Protein AF-A0A3S5AJV6-F1 (afdb_monomer_lite)

InterPro domains:
  IPR003226 MYG1 exonuclease [PF03690] (2-46)
  IPR003226 MYG1 exonuclease [PTHR11215] (2-49)

Foldseek 3Di:
DVQAQHAQPRNCVVVVNHQWGHAHNVRQDTDGPDDVVNVVSNVVSVVVVVVVPPDD

Secondary structure (DSSP, 8-state):
-TTTT-BHHHHHHHHS-TTEEEE-TTS--EEESSHHHHHHHHHHHHHHHHTTSS--

Sequence (56 aa):
MAWRGLRDAELSAVTGLPGSVFVHSNGFIAIHAGREETLQMIIKTLSQQISSTTQE

Organism: NCBI:txid117903

Radius of gyration: 11.23 Å; chains: 1; bounding box: 21×18×34 Å

pLDDT: mean 73.62, std 10.86, range [40.31, 85.44]

Structure (mmCIF, N/CA/C/O backbone):
data_AF-A0A3S5AJV6-F1
#
_entry.id   AF-A0A3S5AJV6-F1
#
loop_
_atom_site.group_PDB
_atom_site.id
_atom_site.type_symbol
_atom_site.label_atom_id
_atom_site.label_alt_id
_atom_site.label_comp_id
_atom_site.label_asym_id
_atom_site.label_entity_id
_atom_site.label_seq_id
_atom_site.pdbx_PDB_ins_code
_atom_site.Cartn_x
_atom_site.Cartn_y
_atom_site.Cartn_z
_atom_site.occupancy
_atom_site.B_iso_or_equiv
_atom_site.auth_seq_id
_atom_site.auth_comp_id
_atom_site.auth_asym_id
_atom_site.auth_atom_id
_atom_site.pdbx_PDB_model_num
ATOM 1 N N . MET A 1 1 ? -8.773 1.838 7.074 1.00 64.56 1 MET A N 1
ATOM 2 C CA . MET A 1 1 ? -8.341 2.309 5.737 1.00 64.56 1 MET A CA 1
ATOM 3 C C . MET A 1 1 ? -8.781 1.300 4.697 1.00 64.56 1 MET A C 1
ATOM 5 O O . MET A 1 1 ? -8.602 0.112 4.939 1.00 64.56 1 MET A O 1
ATOM 9 N N . ALA A 1 2 ? -9.302 1.780 3.566 1.00 72.06 2 ALA A N 1
ATOM 10 C CA . ALA A 1 2 ? -9.826 0.958 2.472 1.00 72.06 2 ALA A CA 1
ATOM 11 C C . ALA A 1 2 ? -8.784 0.031 1.813 1.00 72.06 2 ALA A C 1
ATOM 13 O O . ALA A 1 2 ? -9.164 -0.922 1.152 1.00 72.06 2 ALA A O 1
ATOM 14 N N . TRP A 1 3 ? -7.485 0.281 2.017 1.00 75.31 3 TRP A N 1
ATOM 15 C CA . TRP A 1 3 ? -6.398 -0.469 1.381 1.00 75.31 3 TRP A CA 1
ATOM 16 C C . TRP A 1 3 ? -5.658 -1.476 2.278 1.00 75.31 3 TRP A C 1
ATOM 18 O O . TRP A 1 3 ? -4.676 -2.082 1.855 1.00 75.31 3 TRP A O 1
ATOM 28 N N . ARG A 1 4 ? -6.056 -1.630 3.547 1.00 78.25 4 ARG A N 1
ATOM 29 C CA . ARG A 1 4 ? -5.370 -2.546 4.479 1.00 78.25 4 ARG A CA 1
ATOM 30 C C . ARG A 1 4 ? -5.606 -3.994 4.059 1.00 78.25 4 ARG A C 1
ATOM 32 O O . ARG A 1 4 ? -6.748 -4.384 3.858 1.00 78.25 4 ARG A O 1
ATOM 39 N N . GLY A 1 5 ? -4.536 -4.782 3.969 1.00 77.19 5 GLY A N 1
ATOM 40 C CA . GLY A 1 5 ? -4.605 -6.171 3.514 1.00 77.19 5 GLY A CA 1
ATOM 41 C C . GLY A 1 5 ? -4.678 -6.337 1.992 1.00 77.19 5 GLY A C 1
ATOM 42 O O . GLY A 1 5 ? -4.569 -7.470 1.528 1.00 77.19 5 GLY A O 1
ATOM 43 N N . LEU A 1 6 ? -4.798 -5.246 1.222 1.00 83.44 6 LEU A N 1
ATOM 44 C CA . LEU A 1 6 ? -4.741 -5.291 -0.239 1.00 83.44 6 LEU A CA 1
ATOM 45 C C . LEU A 1 6 ? -3.295 -5.429 -0.730 1.00 83.44 6 LEU A C 1
ATOM 47 O O . LEU A 1 6 ? -2.342 -4.995 -0.069 1.00 83.44 6 LEU A O 1
ATOM 51 N N . ARG A 1 7 ? -3.145 -6.036 -1.908 1.00 83.44 7 ARG A N 1
ATOM 52 C CA . ARG A 1 7 ? -1.862 -6.311 -2.563 1.00 83.44 7 ARG A CA 1
ATOM 53 C C . ARG A 1 7 ? -1.879 -5.848 -4.015 1.00 83.44 7 ARG A C 1
ATOM 55 O O . ARG A 1 7 ? -2.943 -5.737 -4.623 1.00 83.44 7 ARG A O 1
ATOM 62 N N . ASP A 1 8 ? -0.693 -5.569 -4.540 1.00 85.38 8 ASP A N 1
ATOM 63 C CA . ASP A 1 8 ? -0.423 -5.385 -5.968 1.00 85.38 8 ASP A CA 1
ATOM 64 C C . ASP A 1 8 ? -1.432 -4.460 -6.695 1.00 85.38 8 ASP A C 1
ATOM 66 O O . ASP A 1 8 ? -1.557 -3.268 -6.388 1.00 85.38 8 ASP A O 1
ATOM 70 N N . ALA A 1 9 ? -2.162 -4.990 -7.681 1.00 85.44 9 ALA A N 1
ATOM 71 C CA . ALA A 1 9 ? -3.088 -4.227 -8.518 1.00 85.44 9 ALA A CA 1
ATOM 72 C C . ALA A 1 9 ? -4.292 -3.672 -7.738 1.00 85.44 9 ALA A C 1
ATOM 74 O O . ALA A 1 9 ? -4.698 -2.534 -7.974 1.00 85.44 9 ALA A O 1
ATOM 75 N N . GLU A 1 10 ? -4.829 -4.434 -6.780 1.00 83.38 10 GLU 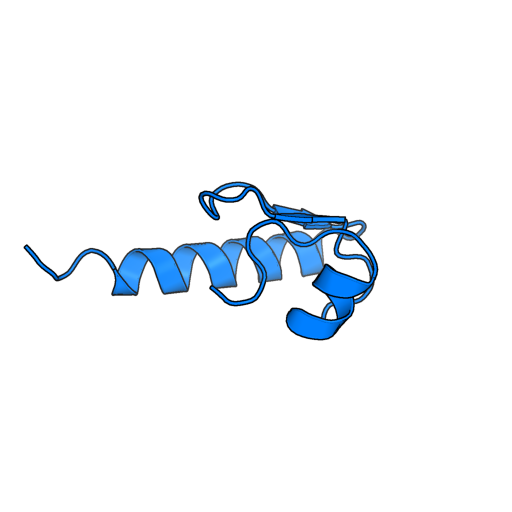A N 1
ATOM 76 C CA . GLU A 1 10 ? -5.947 -3.991 -5.936 1.00 83.38 10 GLU A CA 1
ATOM 77 C C . GLU A 1 10 ? -5.516 -2.842 -5.028 1.00 83.38 10 GLU A C 1
ATOM 79 O O . GLU A 1 10 ? 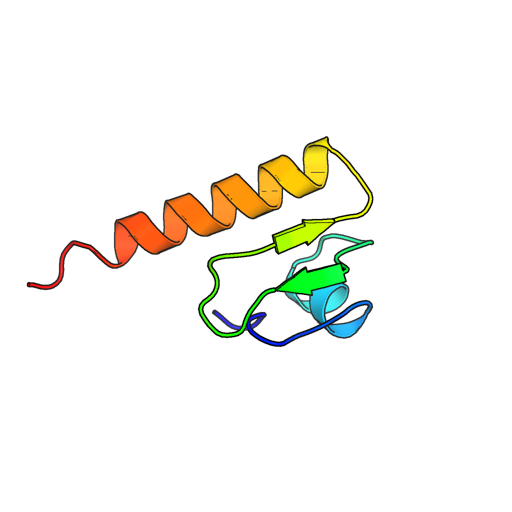-6.228 -1.850 -4.869 1.00 83.38 10 GLU A O 1
ATOM 84 N N . LEU A 1 11 ? -4.301 -2.941 -4.485 1.00 82.25 11 LEU A N 1
ATOM 85 C CA . LEU A 1 11 ? -3.722 -1.877 -3.684 1.00 82.25 11 LEU A CA 1
ATOM 86 C C . LEU A 1 11 ? -3.480 -0.625 -4.532 1.00 82.25 11 LEU A C 1
ATOM 88 O O . LEU A 1 11 ? -3.864 0.466 -4.120 1.00 82.25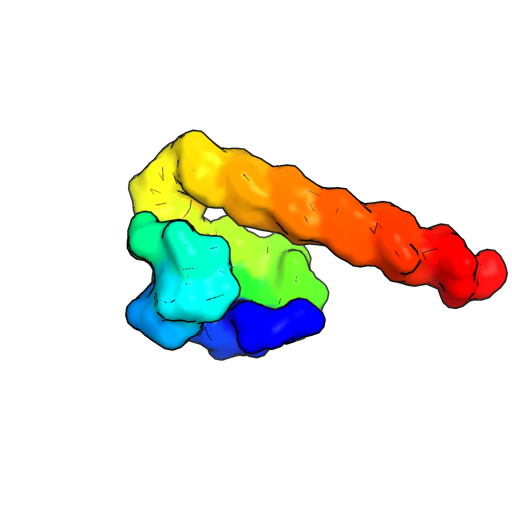 11 LEU A O 1
ATOM 92 N N . SER A 1 12 ? -2.904 -0.785 -5.724 1.00 83.75 12 SER A N 1
ATOM 93 C CA . SER A 1 12 ? -2.610 0.323 -6.641 1.00 83.75 12 SER A CA 1
ATOM 94 C C . SER A 1 12 ? -3.876 1.067 -7.086 1.00 83.75 12 SER A C 1
ATOM 96 O O . SER A 1 12 ? -3.874 2.295 -7.172 1.00 83.75 12 SER A O 1
ATOM 98 N N . ALA A 1 13 ? -4.977 0.344 -7.315 1.00 84.19 13 ALA A N 1
ATOM 99 C CA . ALA A 1 13 ? -6.265 0.932 -7.674 1.00 84.19 13 ALA A CA 1
ATOM 100 C C . ALA A 1 13 ? -6.863 1.779 -6.537 1.00 84.19 13 ALA A C 1
ATOM 102 O O . ALA A 1 13 ? -7.395 2.859 -6.785 1.00 84.19 13 ALA A O 1
ATOM 103 N N . VAL A 1 14 ? -6.750 1.319 -5.286 1.00 83.62 14 VAL A N 1
ATOM 104 C CA . VAL A 1 14 ? -7.306 2.021 -4.115 1.00 83.62 14 VAL A CA 1
ATOM 105 C C . VAL A 1 14 ? -6.408 3.170 -3.643 1.00 83.62 14 VAL A C 1
ATOM 107 O O . VAL A 1 14 ? -6.908 4.178 -3.143 1.00 83.62 14 VAL A O 1
ATOM 110 N N . THR A 1 15 ? -5.085 3.055 -3.783 1.00 74.62 15 THR A N 1
ATOM 111 C CA . THR A 1 15 ? -4.135 4.110 -3.387 1.00 74.62 15 THR A CA 1
ATOM 112 C C . THR A 1 15 ? -3.981 5.201 -4.444 1.00 74.62 15 THR A C 1
ATOM 114 O O . THR A 1 15 ? -3.556 6.311 -4.103 1.00 74.62 15 THR A O 1
ATOM 117 N N . GLY A 1 16 ? -4.293 4.889 -5.708 1.00 81.81 16 GLY A N 1
ATOM 118 C CA . GLY A 1 16 ? -3.935 5.708 -6.866 1.00 81.81 16 GLY A CA 1
ATOM 119 C C . GLY A 1 16 ? -2.423 5.749 -7.123 1.00 81.81 16 GLY A C 1
ATOM 120 O O . GLY A 1 16 ? -1.958 6.615 -7.859 1.00 81.81 16 GLY A O 1
ATOM 121 N N . LEU A 1 17 ? -1.654 4.855 -6.487 1.00 78.12 17 LEU A N 1
ATOM 122 C CA . LEU A 1 17 ? -0.198 4.775 -6.588 1.00 78.12 17 LEU A CA 1
ATOM 123 C C . LEU A 1 17 ? 0.183 3.494 -7.351 1.00 78.12 17 LEU A C 1
ATOM 125 O O . LEU A 1 17 ? 0.091 2.398 -6.784 1.00 78.12 17 LEU A O 1
ATOM 129 N N . PRO A 1 18 ? 0.579 3.595 -8.631 1.00 77.69 18 PRO A N 1
ATOM 130 C CA . PRO A 1 18 ? 0.973 2.436 -9.423 1.00 77.69 18 PRO A CA 1
ATOM 131 C C . PRO A 1 18 ? 2.280 1.832 -8.899 1.00 77.69 18 PRO A C 1
ATOM 133 O O . PRO A 1 18 ? 3.283 2.528 -8.791 1.00 77.69 18 PRO A O 1
ATOM 136 N N . GLY A 1 19 ? 2.277 0.523 -8.627 1.00 76.62 19 GLY A N 1
ATOM 137 C CA . GLY A 1 19 ? 3.437 -0.183 -8.061 1.00 76.62 19 GLY A CA 1
ATOM 138 C C . GLY A 1 19 ? 3.364 -0.383 -6.546 1.00 76.62 19 GLY A C 1
ATOM 139 O O . GLY A 1 19 ? 4.375 -0.683 -5.905 1.00 76.62 19 GLY A O 1
ATOM 140 N N . SER A 1 20 ? 2.170 -0.231 -5.967 1.00 78.12 20 SER A N 1
ATOM 141 C CA . SER A 1 20 ? 1.924 -0.542 -4.564 1.00 78.12 20 SER A CA 1
ATOM 142 C C . SER A 1 20 ? 1.922 -2.057 -4.350 1.00 78.12 20 SER A C 1
ATOM 144 O O . SER A 1 20 ? 1.133 -2.758 -4.974 1.00 78.12 20 SER A O 1
ATOM 146 N N . VAL A 1 21 ? 2.783 -2.564 -3.463 1.00 74.88 21 VAL A N 1
ATOM 147 C CA . VAL A 1 21 ? 3.023 -4.012 -3.317 1.00 74.88 21 VAL A CA 1
ATOM 148 C C . VAL A 1 21 ? 2.169 -4.614 -2.203 1.00 74.88 21 VAL A C 1
ATOM 150 O O . VAL A 1 21 ? 1.456 -5.592 -2.413 1.00 74.88 21 VAL A O 1
ATOM 153 N N . PHE A 1 22 ? 2.210 -4.034 -1.002 1.00 76.56 22 PHE A N 1
ATOM 154 C CA . PHE A 1 22 ? 1.480 -4.570 0.148 1.00 76.56 22 PHE A CA 1
ATOM 155 C C . PHE A 1 22 ? 1.299 -3.529 1.247 1.00 76.56 22 PHE A C 1
ATOM 157 O O . PHE A 1 22 ? 2.221 -2.763 1.539 1.00 76.56 22 PHE A O 1
ATOM 164 N N . VAL A 1 23 ? 0.137 -3.571 1.905 1.00 70.88 23 VAL A N 1
ATOM 165 C CA . VAL A 1 23 ? -0.088 -2.917 3.196 1.00 70.88 23 VAL A CA 1
ATOM 166 C C . VAL A 1 23 ? -0.535 -3.954 4.221 1.00 70.88 23 VAL A C 1
ATOM 168 O O . VAL A 1 23 ? -1.562 -4.613 4.039 1.00 70.88 23 VAL A O 1
ATOM 171 N N . HIS A 1 24 ? 0.207 -4.080 5.326 1.00 74.56 24 HIS A N 1
ATOM 172 C CA . HIS A 1 24 ? -0.168 -4.991 6.412 1.00 74.56 24 HIS A CA 1
ATOM 173 C C . HIS A 1 24 ? -1.557 -4.640 6.966 1.00 74.56 24 HIS A C 1
ATOM 175 O O . HIS A 1 24 ? -1.938 -3.472 7.006 1.00 74.56 24 HIS A O 1
ATOM 181 N N . SER A 1 25 ? -2.313 -5.629 7.442 1.00 69.56 25 SER A N 1
ATOM 182 C CA . SER A 1 25 ? -3.689 -5.454 7.935 1.00 69.56 25 SER A CA 1
ATOM 183 C C . SER A 1 25 ? -3.79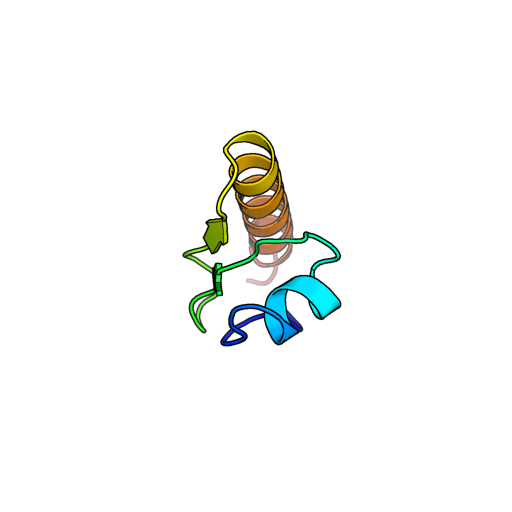5 -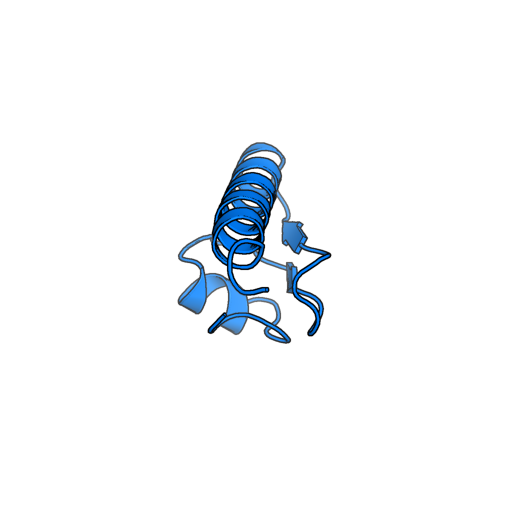4.439 9.087 1.00 69.56 25 SER A C 1
ATOM 185 O O . SER A 1 25 ? -4.789 -3.723 9.192 1.00 69.56 25 SER A O 1
ATOM 187 N N . ASN A 1 26 ? -2.734 -4.295 9.894 1.00 68.44 26 ASN A N 1
ATOM 188 C CA . ASN A 1 26 ? -2.634 -3.249 10.928 1.00 68.44 26 ASN A CA 1
ATOM 189 C C . ASN A 1 26 ? -2.305 -1.846 10.378 1.00 68.44 26 ASN A C 1
ATOM 191 O O . ASN A 1 26 ? -2.379 -0.872 11.117 1.00 68.44 26 ASN A O 1
ATOM 195 N N . GLY A 1 27 ? -1.944 -1.717 9.102 1.00 64.31 27 GLY A N 1
ATOM 196 C CA . GLY A 1 27 ? -1.641 -0.446 8.441 1.00 64.31 27 GLY A CA 1
ATOM 197 C C . GLY A 1 27 ? -0.262 0.145 8.745 1.00 64.31 27 GLY A C 1
ATOM 198 O O . GLY A 1 27 ? -0.021 1.272 8.349 1.00 64.31 27 GLY A O 1
ATOM 199 N N . PHE A 1 28 ? 0.625 -0.582 9.431 1.00 62.88 28 PHE A N 1
ATOM 200 C CA . PHE A 1 28 ? 1.946 -0.091 9.862 1.00 62.88 28 PHE A CA 1
ATOM 201 C C . PHE A 1 28 ? 3.066 -0.278 8.817 1.00 62.88 28 PHE A C 1
ATOM 203 O O . PHE A 1 28 ? 4.080 0.407 8.870 1.00 62.88 28 PHE A O 1
ATOM 210 N N . ILE A 1 29 ? 2.899 -1.198 7.862 1.00 65.62 29 ILE A N 1
ATOM 211 C CA . ILE A 1 29 ? 3.932 -1.530 6.867 1.00 65.62 29 ILE A CA 1
ATOM 212 C C . ILE A 1 29 ? 3.363 -1.276 5.480 1.00 65.62 29 ILE A C 1
ATOM 214 O O . ILE A 1 29 ? 2.314 -1.834 5.158 1.00 65.62 29 ILE A O 1
ATOM 218 N N . ALA A 1 30 ? 4.070 -0.476 4.684 1.00 66.31 30 ALA A N 1
ATOM 219 C CA . ALA A 1 30 ? 3.784 -0.199 3.283 1.00 66.31 30 ALA A CA 1
ATOM 220 C C . ALA A 1 30 ? 5.055 -0.430 2.449 1.00 66.31 30 ALA A C 1
ATOM 222 O O . ALA A 1 30 ? 6.131 0.026 2.833 1.00 66.31 30 ALA A O 1
ATOM 223 N N . ILE A 1 31 ? 4.936 -1.147 1.328 1.00 66.75 31 ILE A N 1
ATOM 224 C CA . ILE A 1 31 ? 6.045 -1.431 0.401 1.00 66.75 31 ILE A CA 1
ATOM 225 C C . ILE A 1 31 ? 5.655 -0.941 -0.998 1.00 66.75 31 ILE A C 1
ATOM 227 O O . ILE A 1 31 ? 4.575 -1.275 -1.492 1.00 66.75 31 ILE A O 1
ATOM 231 N N . HIS A 1 32 ? 6.537 -0.170 -1.637 1.00 79.62 32 HIS A N 1
ATOM 232 C CA . HIS A 1 32 ? 6.367 0.331 -3.001 1.00 79.62 32 HIS A CA 1
ATOM 233 C C . HIS A 1 32 ? 7.662 0.163 -3.808 1.00 79.62 32 HIS A C 1
ATOM 235 O O . HIS A 1 32 ? 8.756 0.183 -3.247 1.00 79.62 32 HIS A O 1
ATOM 241 N N . ALA A 1 33 ? 7.542 0.016 -5.130 1.00 77.62 33 ALA A N 1
ATOM 242 C CA . ALA A 1 33 ? 8.680 -0.185 -6.037 1.00 77.62 33 ALA A CA 1
ATOM 243 C C . ALA A 1 33 ? 9.601 1.047 -6.189 1.00 77.62 33 ALA A C 1
ATOM 245 O O . ALA A 1 33 ? 10.734 0.934 -6.649 1.00 77.62 33 ALA A O 1
ATOM 246 N N . GLY A 1 34 ? 9.112 2.224 -5.804 1.00 83.12 34 GLY A N 1
ATOM 247 C CA . GLY A 1 34 ? 9.773 3.517 -5.977 1.00 83.12 34 GLY A CA 1
ATOM 248 C C . GLY A 1 34 ? 9.934 4.265 -4.655 1.00 83.12 34 GLY A C 1
ATOM 249 O O . GLY A 1 34 ? 9.085 4.167 -3.761 1.00 83.12 34 GLY A O 1
ATOM 250 N N . ARG A 1 35 ? 11.061 4.973 -4.503 1.00 82.06 35 ARG A N 1
ATOM 251 C CA . ARG A 1 35 ? 11.447 5.646 -3.250 1.00 82.06 35 ARG A CA 1
ATOM 252 C C . ARG A 1 35 ? 10.504 6.796 -2.895 1.00 82.06 35 ARG A C 1
ATOM 254 O O . ARG A 1 35 ? 10.140 6.927 -1.731 1.00 82.06 35 ARG A O 1
ATOM 261 N N . GLU A 1 36 ? 10.138 7.623 -3.868 1.00 84.25 36 GLU A N 1
ATOM 262 C CA . GLU A 1 36 ? 9.298 8.805 -3.635 1.00 84.25 36 GLU A CA 1
ATOM 263 C C . GLU A 1 36 ? 7.881 8.393 -3.236 1.00 84.25 36 GLU A C 1
ATOM 265 O O . GLU A 1 36 ? 7.301 8.880 -2.274 1.00 84.25 36 GLU A O 1
ATOM 270 N N . GLU A 1 37 ? 7.351 7.390 -3.909 1.00 79.62 37 GLU A N 1
ATOM 271 C CA . GLU A 1 37 ? 6.026 6.848 -3.677 1.00 79.62 37 GLU A CA 1
ATOM 272 C C . GLU A 1 37 ? 5.969 6.057 -2.364 1.00 79.62 37 GLU A C 1
ATOM 274 O O . GLU A 1 37 ? 4.959 6.107 -1.661 1.00 79.62 37 GLU A O 1
ATOM 279 N N . THR A 1 38 ? 7.071 5.397 -1.975 1.00 83.94 38 THR A N 1
ATOM 280 C CA . THR A 1 38 ? 7.225 4.829 -0.625 1.00 83.94 38 THR A CA 1
ATOM 281 C C . THR A 1 38 ? 7.110 5.931 0.429 1.00 83.94 38 THR A C 1
ATOM 283 O O . THR A 1 38 ? 6.359 5.773 1.392 1.00 83.94 38 THR A O 1
ATOM 286 N N . LEU A 1 39 ? 7.792 7.070 0.241 1.00 84.19 39 LEU A N 1
ATOM 287 C CA . LEU A 1 39 ? 7.699 8.216 1.153 1.00 84.19 39 LEU A CA 1
ATOM 288 C C . LEU A 1 39 ? 6.271 8.772 1.220 1.00 84.19 39 LEU A C 1
ATOM 290 O O . LEU A 1 39 ? 5.763 8.991 2.317 1.00 84.19 39 LEU A O 1
ATOM 294 N N . GLN A 1 40 ? 5.586 8.918 0.083 1.00 83.56 40 GLN A N 1
ATOM 295 C CA . GLN A 1 40 ? 4.178 9.335 0.041 1.00 83.56 40 GLN A CA 1
ATOM 296 C C . GLN A 1 40 ? 3.268 8.369 0.816 1.00 83.56 40 GLN A C 1
ATOM 298 O O . GLN A 1 40 ? 2.375 8.802 1.549 1.00 83.56 40 GLN A O 1
ATOM 303 N N . MET A 1 41 ? 3.503 7.057 0.702 1.00 78.56 41 MET A N 1
ATOM 304 C CA . MET A 1 41 ? 2.743 6.041 1.434 1.00 78.56 41 MET A CA 1
ATOM 305 C C . MET A 1 41 ? 3.007 6.096 2.945 1.00 78.56 41 MET A C 1
ATOM 307 O O . MET A 1 41 ? 2.063 5.994 3.733 1.00 78.56 41 MET A O 1
ATOM 311 N N . ILE A 1 42 ? 4.258 6.328 3.356 1.00 82.06 42 ILE A N 1
ATOM 312 C CA . ILE A 1 42 ? 4.637 6.534 4.762 1.00 82.06 42 ILE A CA 1
ATOM 313 C C . ILE A 1 42 ? 3.961 7.795 5.316 1.00 82.06 42 ILE A C 1
ATOM 315 O O . ILE A 1 42 ? 3.309 7.720 6.355 1.00 82.06 42 ILE A O 1
ATOM 319 N N . ILE A 1 43 ? 4.040 8.930 4.612 1.00 83.38 43 ILE A N 1
ATOM 320 C CA . ILE A 1 43 ? 3.426 10.200 5.035 1.00 83.38 43 ILE A CA 1
ATOM 321 C C . ILE A 1 43 ? 1.913 10.035 5.206 1.00 83.38 43 ILE A C 1
ATOM 323 O O . ILE A 1 43 ? 1.380 10.356 6.266 1.00 83.38 43 ILE A O 1
ATOM 327 N N . LYS A 1 44 ? 1.216 9.461 4.212 1.00 78.50 44 LYS A N 1
ATOM 328 C CA . LYS A 1 44 ? -0.232 9.197 4.300 1.00 78.50 44 LYS A CA 1
ATOM 329 C C . LYS A 1 44 ? -0.588 8.290 5.480 1.00 78.50 44 LYS A C 1
ATOM 331 O O . LYS A 1 44 ? -1.618 8.497 6.120 1.00 78.50 44 LYS A O 1
ATOM 336 N N . THR A 1 45 ? 0.251 7.298 5.770 1.00 75.44 45 THR A N 1
ATOM 337 C CA . THR A 1 45 ? 0.060 6.383 6.902 1.00 75.44 45 THR A CA 1
ATOM 338 C C . THR A 1 45 ? 0.214 7.108 8.239 1.00 75.44 45 THR A C 1
ATOM 340 O O . THR A 1 45 ? -0.668 7.007 9.093 1.00 75.44 45 THR A O 1
ATOM 343 N N . LEU A 1 46 ? 1.277 7.902 8.395 1.00 76.31 46 LEU A N 1
ATOM 344 C CA . LEU A 1 46 ? 1.541 8.681 9.605 1.00 76.31 46 LEU A CA 1
ATOM 345 C C . LEU A 1 46 ? 0.466 9.746 9.856 1.00 76.31 46 LEU A C 1
ATOM 347 O O . LEU A 1 46 ? -0.044 9.839 10.970 1.00 76.31 46 LEU A O 1
ATOM 351 N N . SER A 1 47 ? 0.056 10.498 8.830 1.00 75.56 47 SER A N 1
ATOM 352 C CA . SER A 1 47 ? -0.996 11.516 8.964 1.00 75.56 47 SER A CA 1
ATOM 353 C C . SER A 1 47 ? -2.324 10.926 9.443 1.00 75.56 47 SER A C 1
ATOM 355 O O . SER A 1 47 ? -3.017 11.554 10.236 1.00 75.56 47 SER A O 1
ATOM 357 N N . GLN A 1 48 ? -2.670 9.708 9.019 1.00 66.50 48 GLN A N 1
ATOM 358 C CA . GLN A 1 48 ? -3.903 9.047 9.456 1.00 66.50 48 GLN A CA 1
ATOM 359 C C . GLN A 1 48 ? -3.794 8.382 10.839 1.00 66.50 48 GLN A C 1
ATOM 361 O O . GLN A 1 48 ? -4.807 8.268 11.530 1.00 66.50 48 GLN A O 1
ATOM 366 N N . GLN A 1 49 ? -2.596 7.975 11.283 1.00 62.75 49 GLN A N 1
ATOM 367 C CA . GLN A 1 49 ? -2.392 7.545 12.674 1.00 62.75 49 GLN A CA 1
ATOM 368 C C . GLN A 1 49 ? -2.552 8.709 13.653 1.00 62.75 49 GLN A C 1
ATOM 370 O O . GLN A 1 49 ? -3.178 8.533 14.692 1.00 62.75 49 GLN A O 1
ATOM 375 N N . ILE A 1 50 ? -2.060 9.900 13.304 1.00 60.53 50 ILE A N 1
ATOM 376 C CA . ILE A 1 50 ? -2.160 11.085 14.168 1.00 60.53 50 ILE A CA 1
ATOM 377 C C . ILE A 1 50 ? -3.629 11.476 14.401 1.00 60.53 50 ILE A C 1
ATOM 379 O O . ILE A 1 50 ? -3.999 11.827 15.515 1.00 60.53 50 ILE A O 1
ATOM 383 N N . SER A 1 51 ? -4.501 11.315 13.399 1.00 54.72 51 SER A N 1
ATOM 384 C CA . SER A 1 51 ? -5.949 11.537 13.549 1.00 54.72 51 SER A CA 1
ATOM 385 C C . SER A 1 51 ? -6.675 10.479 14.395 1.00 54.72 51 SER A C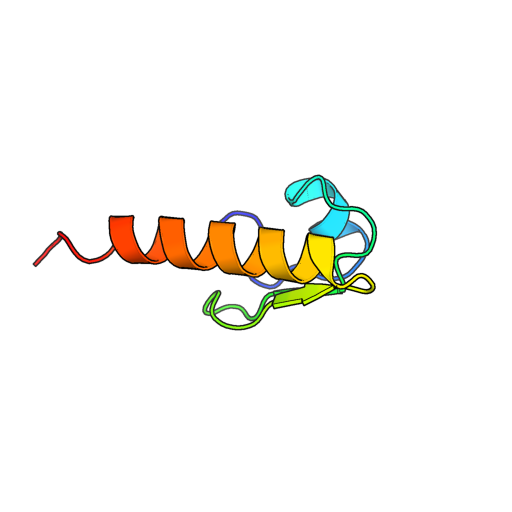 1
ATOM 387 O O . SER A 1 51 ? -7.850 10.659 14.701 1.00 54.72 51 SER A O 1
ATOM 389 N N . SER A 1 52 ? -6.006 9.381 14.762 1.00 52.59 52 SER A N 1
ATOM 390 C CA . SER A 1 52 ? -6.568 8.294 15.579 1.00 52.59 52 SER A CA 1
ATOM 391 C C . SER A 1 52 ? -6.111 8.346 17.048 1.00 52.59 52 SER A C 1
ATOM 393 O O . SER A 1 52 ? -6.628 7.590 17.860 1.00 52.59 52 SER A O 1
ATOM 395 N N . THR A 1 53 ? -5.177 9.238 17.405 1.00 51.34 53 THR A N 1
ATOM 396 C CA . THR A 1 53 ? -4.611 9.376 18.766 1.00 51.34 53 THR A CA 1
ATOM 397 C C . THR A 1 53 ? -5.268 10.514 19.572 1.00 51.34 53 THR A C 1
ATOM 399 O O . THR A 1 53 ? -4.699 11.022 20.529 1.00 51.34 53 THR A O 1
ATOM 402 N N . THR A 1 54 ? -6.482 10.946 19.216 1.00 49.97 54 THR A N 1
ATOM 403 C CA . THR A 1 54 ? -7.268 11.920 20.016 1.00 49.97 54 THR A CA 1
ATOM 404 C C . THR A 1 54 ? -8.675 11.409 20.334 1.00 49.97 54 THR A C 1
ATOM 406 O O . THR A 1 54 ? -9.637 12.167 20.387 1.00 49.97 54 THR A O 1
ATOM 409 N N . GLN A 1 55 ? -8.811 10.105 20.548 1.00 46.31 55 GLN A N 1
ATOM 410 C CA . GLN A 1 55 ? -9.945 9.542 21.279 1.00 46.31 55 GLN A CA 1
ATOM 411 C C . GLN A 1 55 ? -9.400 8.551 22.304 1.00 46.31 55 GLN A C 1
ATOM 413 O O . GLN A 1 55 ? -9.425 7.356 22.047 1.00 46.31 55 GLN A O 1
ATOM 418 N N . GLU A 1 56 ? -8.836 9.084 23.391 1.00 40.31 56 GLU A N 1
ATOM 419 C CA . GLU A 1 56 ? -9.076 8.716 24.800 1.00 40.31 56 GLU A CA 1
ATOM 420 C C . GLU A 1 56 ? -8.757 9.940 25.674 1.00 40.31 56 GLU A C 1
ATOM 422 O O . GLU A 1 56 ? -7.770 10.646 25.353 1.00 40.31 56 GLU A O 1
#